Protein AF-A0A2E0Q4X4-F1 (afdb_monomer)

Secondary structure (DSSP, 8-state):
--------------S----GGG-GGGSSBPPHHHHHHHHHHHHHTT-GGG--TT-BHHHHHHHHHHHHHHTT-TT--

Foldseek 3Di:
DDDDDDDPDDDPDDDDPPPPVPPPQQQAFADPVLLVLLCVLCVLLVNNVLRDRRHGNNSSVVSSQVSCVSNVNNPDD

Sequence (77 aa):
MATNLEHPKADPTSNAEKAPENWTTGDEAMTGAQASYLKTLAEEAGDRDAFDPSLTKAEASLRIDALQEKTGRGADG

Mean predicted aligned error: 13.08 Å

Radius of gyration: 22.14 Å; Cα contacts (8 Å, |Δi|>4): 66; chains: 1; bounding box: 35×46×64 Å

Solvent-accessible surface area (backbone atoms only — not comparable to full-atom values): 4922 Å² total; per-residue (Å²): 140,90,87,78,93,83,75,89,70,93,75,95,74,82,88,76,89,64,59,77,91,71,53,73,66,40,76,37,69,41,49,72,67,52,53,54,51,31,42,51,39,14,57,73,58,72,37,59,80,74,44,61,93,85,35,22,31,42,56,42,51,53,46,36,52,57,36,28,53,73,61,64,68,64,81,82,126

pLDDT: mean 75.54, std 18.78, range [41.09, 94.38]

Structure (mmCIF, N/CA/C/O backbone):
data_AF-A0A2E0Q4X4-F1
#
_entry.id   AF-A0A2E0Q4X4-F1
#
loop_
_atom_site.group_PDB
_atom_site.id
_atom_site.type_symbol
_atom_site.label_atom_id
_atom_site.label_alt_id
_atom_site.label_comp_id
_atom_site.label_asym_id
_atom_site.label_entity_id
_atom_site.label_seq_id
_atom_site.pdbx_PDB_ins_code
_atom_site.Cartn_x
_atom_site.Cartn_y
_atom_site.Cartn_z
_atom_site.occupancy
_atom_site.B_iso_or_equiv
_atom_site.auth_seq_id
_atom_site.auth_comp_id
_atom_site.auth_asym_id
_atom_site.auth_atom_id
_atom_site.pdbx_PDB_model_num
ATOM 1 N N . MET A 1 1 ? 27.089 37.253 -52.716 1.00 41.09 1 MET A N 1
ATOM 2 C CA . MET A 1 1 ? 26.639 35.850 -52.822 1.00 41.09 1 MET A CA 1
ATOM 3 C C . MET A 1 1 ? 26.691 35.263 -51.424 1.00 41.09 1 MET A C 1
ATOM 5 O O . MET A 1 1 ? 27.744 35.329 -50.809 1.00 41.09 1 MET A O 1
ATOM 9 N N . ALA A 1 2 ? 25.542 34.848 -50.8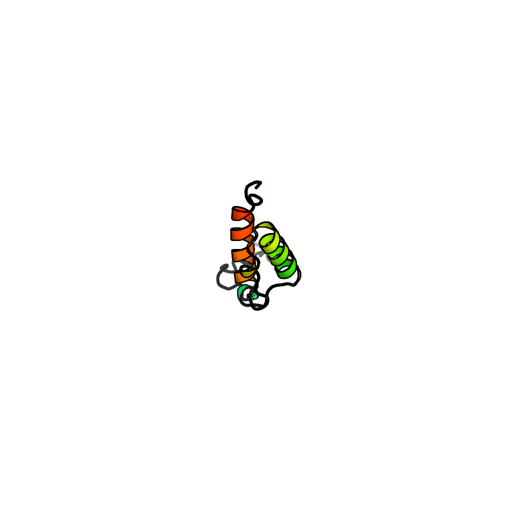93 1.00 47.66 2 ALA A N 1
ATOM 10 C CA . ALA A 1 2 ? 25.369 34.351 -49.530 1.00 47.66 2 ALA A CA 1
ATOM 11 C C . ALA A 1 2 ? 25.221 32.827 -49.551 1.00 47.66 2 ALA A C 1
ATOM 13 O O . ALA A 1 2 ? 24.378 32.362 -50.305 1.00 47.66 2 ALA A O 1
ATOM 14 N N . THR A 1 3 ? 26.011 32.119 -48.738 1.00 47.69 3 THR A N 1
ATOM 15 C CA . THR A 1 3 ? 25.899 30.711 -48.272 1.00 47.69 3 THR A CA 1
ATOM 16 C C . THR A 1 3 ? 27.159 30.466 -47.414 1.00 47.69 3 THR A C 1
ATOM 18 O O . THR A 1 3 ? 28.224 30.912 -47.822 1.00 47.69 3 THR A O 1
ATOM 21 N N . ASN A 1 4 ? 27.205 29.812 -46.256 1.00 51.44 4 ASN A N 1
ATOM 22 C CA . ASN A 1 4 ? 26.309 28.866 -45.610 1.00 51.44 4 ASN A CA 1
ATOM 23 C C . ASN A 1 4 ? 26.722 28.816 -44.119 1.00 51.44 4 ASN A C 1
ATOM 25 O O . ASN A 1 4 ? 27.884 28.550 -43.813 1.00 51.44 4 ASN A O 1
ATOM 29 N N . LEU A 1 5 ? 25.809 29.122 -43.194 1.00 60.19 5 LEU A N 1
ATOM 30 C CA . LEU A 1 5 ? 26.021 28.950 -41.754 1.00 60.19 5 LEU A CA 1
ATOM 31 C C . LEU A 1 5 ? 25.779 27.465 -41.436 1.00 60.19 5 LEU A C 1
ATOM 33 O O . LEU A 1 5 ? 24.636 27.042 -41.291 1.00 60.19 5 LEU A O 1
ATOM 37 N N . GLU A 1 6 ? 26.832 26.653 -41.385 1.00 56.31 6 GLU A N 1
ATOM 38 C CA . GLU A 1 6 ? 26.709 25.221 -41.080 1.00 56.31 6 GLU A CA 1
ATOM 39 C C . GLU A 1 6 ? 27.043 24.974 -39.613 1.00 56.31 6 GLU A C 1
ATOM 41 O O . GLU A 1 6 ? 28.173 24.680 -39.237 1.00 56.31 6 GLU A O 1
ATOM 46 N N . HIS A 1 7 ? 26.024 25.122 -38.769 1.00 60.69 7 HIS A N 1
ATOM 47 C CA . HIS A 1 7 ? 26.001 24.538 -37.434 1.00 60.69 7 HIS A CA 1
ATOM 48 C C . HIS A 1 7 ? 25.376 23.140 -37.560 1.00 60.69 7 HIS A C 1
ATOM 50 O O . HIS A 1 7 ? 24.171 23.047 -37.819 1.00 60.69 7 HIS A O 1
ATOM 56 N N . PRO A 1 8 ? 26.119 22.033 -37.396 1.00 52.78 8 PRO A N 1
ATOM 57 C CA . PRO A 1 8 ? 25.486 20.729 -37.341 1.00 52.78 8 PRO A CA 1
ATOM 58 C C . PRO A 1 8 ? 24.814 20.528 -35.974 1.00 52.78 8 PRO A C 1
ATOM 60 O O . PRO A 1 8 ? 25.461 20.225 -34.978 1.00 52.78 8 PRO A O 1
ATOM 63 N N . LYS A 1 9 ? 23.483 20.663 -36.007 1.00 48.81 9 LYS A N 1
ATOM 64 C CA . LYS A 1 9 ? 22.479 19.957 -35.195 1.00 48.81 9 LYS A CA 1
ATOM 65 C C . LYS A 1 9 ? 22.447 20.234 -33.689 1.00 48.81 9 LYS A C 1
ATOM 67 O O . LYS A 1 9 ? 22.992 19.501 -32.870 1.00 48.81 9 LYS A O 1
ATOM 72 N N . ALA A 1 10 ? 21.633 21.226 -33.340 1.00 52.81 10 ALA A N 1
ATOM 73 C CA . ALA A 1 10 ? 20.746 21.095 -32.195 1.00 52.81 10 ALA A CA 1
ATOM 74 C C . ALA A 1 10 ? 19.605 20.132 -32.568 1.00 52.81 10 ALA A C 1
ATOM 76 O O . ALA A 1 10 ? 18.760 20.480 -33.385 1.00 52.81 10 ALA A O 1
ATOM 77 N N . ASP A 1 11 ? 19.584 18.957 -31.947 1.00 51.59 11 ASP A N 1
ATOM 78 C CA . ASP A 1 11 ? 18.395 18.110 -31.831 1.00 51.59 11 ASP A CA 1
ATOM 79 C C . ASP A 1 11 ? 18.344 17.565 -30.394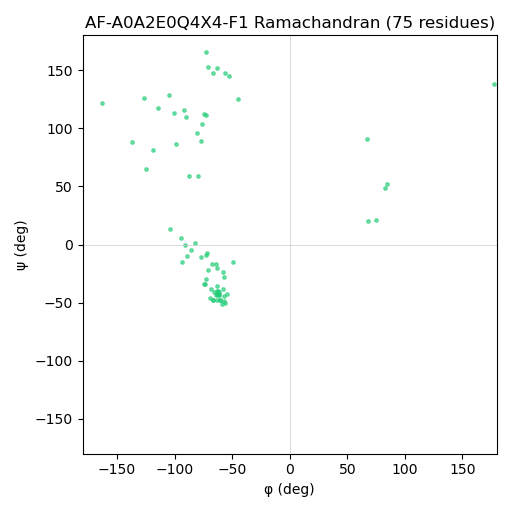 1.00 51.59 11 ASP A C 1
ATOM 81 O O . ASP A 1 11 ? 18.889 16.498 -30.113 1.00 51.59 11 ASP A O 1
ATOM 85 N N . 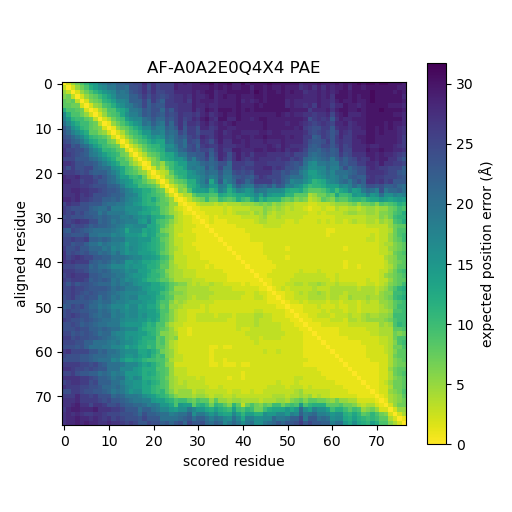PRO A 1 12 ? 17.730 18.275 -29.431 1.00 55.78 12 PRO A N 1
ATOM 86 C CA . PRO A 1 12 ? 17.260 17.664 -28.200 1.00 55.78 12 PRO A CA 1
ATOM 87 C C . PRO A 1 12 ? 15.840 17.151 -28.454 1.00 55.78 12 PRO A C 1
ATOM 89 O O . PRO A 1 12 ? 14.886 17.629 -27.849 1.00 55.78 12 PRO A O 1
ATOM 92 N N . THR A 1 13 ? 15.653 16.256 -29.420 1.00 51.66 13 THR A N 1
ATOM 93 C CA . THR A 1 13 ? 14.313 15.778 -29.764 1.00 51.66 13 THR A CA 1
ATOM 94 C C . THR A 1 13 ? 14.181 14.301 -29.440 1.00 51.66 13 THR A C 1
ATOM 96 O O . THR A 1 13 ? 14.836 13.430 -30.002 1.00 51.66 13 THR A O 1
ATOM 99 N N . SER A 1 14 ? 13.255 14.056 -28.513 1.00 52.91 14 SER A N 1
ATOM 100 C CA . SER A 1 14 ? 12.559 12.790 -28.323 1.00 52.91 14 SER A CA 1
ATOM 101 C C . SER A 1 14 ? 13.259 11.722 -27.478 1.00 52.91 14 SER A C 1
ATOM 103 O O . SER A 1 14 ? 13.303 10.553 -27.854 1.00 52.91 14 SER A O 1
ATOM 105 N N . ASN A 1 15 ? 13.696 12.076 -26.267 1.00 51.56 15 ASN A N 1
ATOM 106 C CA . ASN A 1 15 ? 13.656 11.103 -25.175 1.00 51.56 15 ASN A CA 1
ATOM 107 C C . ASN A 1 15 ? 12.429 11.394 -24.303 1.00 51.56 15 ASN A C 1
ATOM 109 O O . ASN A 1 15 ? 12.380 12.404 -23.610 1.00 51.56 15 ASN A O 1
ATOM 113 N N . ALA A 1 16 ? 11.489 10.450 -24.328 1.00 52.38 16 ALA A N 1
ATOM 114 C CA . ALA A 1 16 ? 10.438 10.252 -23.335 1.00 52.38 16 ALA A CA 1
ATOM 115 C C . ALA A 1 16 ? 9.157 11.104 -23.425 1.00 52.38 16 ALA A C 1
ATOM 117 O O . ALA A 1 16 ? 8.606 11.492 -22.403 1.00 52.38 16 ALA A O 1
ATOM 118 N N . GLU A 1 17 ? 8.548 11.199 -24.607 1.00 52.31 17 GLU A N 1
ATOM 119 C CA . GLU A 1 17 ? 7.079 11.092 -24.679 1.00 52.31 17 GLU A CA 1
ATOM 120 C C . GLU A 1 17 ? 6.699 9.602 -24.613 1.00 52.31 17 GLU A C 1
ATOM 122 O O . GLU A 1 17 ? 6.150 9.025 -25.550 1.00 52.31 17 GLU A O 1
ATOM 127 N N . LYS A 1 18 ? 7.080 8.905 -23.532 1.00 51.66 18 LYS A N 1
ATOM 128 C CA . LYS A 1 18 ? 6.503 7.580 -23.293 1.00 51.66 18 LYS A CA 1
ATOM 129 C C . LYS A 1 18 ? 5.084 7.823 -22.813 1.00 51.66 18 LYS A C 1
ATOM 131 O O . LYS A 1 18 ? 4.889 8.347 -21.721 1.00 51.66 18 LYS A O 1
ATOM 136 N N . ALA A 1 19 ? 4.117 7.429 -23.636 1.00 47.53 19 ALA A N 1
ATOM 137 C CA . ALA A 1 19 ? 2.749 7.241 -23.195 1.00 47.53 19 ALA A CA 1
ATOM 138 C C . ALA A 1 19 ? 2.782 6.460 -21.860 1.00 47.53 19 ALA A C 1
ATOM 140 O O . ALA A 1 19 ? 3.439 5.413 -21.800 1.00 47.53 19 ALA A O 1
ATOM 141 N N . PRO A 1 20 ? 2.161 6.969 -20.780 1.00 54.16 20 PRO A N 1
ATOM 142 C CA . PRO A 1 20 ? 2.257 6.378 -19.438 1.00 54.16 20 PRO A CA 1
ATOM 143 C C . PRO A 1 20 ? 1.773 4.918 -19.399 1.00 54.16 20 PRO A C 1
ATOM 145 O O . PRO A 1 20 ? 2.232 4.120 -18.589 1.00 54.16 20 PRO A O 1
ATOM 148 N N . GLU A 1 21 ? 0.920 4.556 -20.351 1.00 54.09 21 GLU A N 1
ATOM 149 C CA . GLU A 1 21 ? 0.408 3.217 -20.650 1.00 54.09 21 GLU A CA 1
ATOM 150 C C . GLU A 1 21 ? 1.471 2.196 -21.118 1.00 54.09 21 GLU A C 1
ATOM 152 O O . GLU A 1 21 ? 1.231 0.996 -21.023 1.00 54.09 21 GLU A O 1
ATOM 157 N N . ASN A 1 22 ? 2.667 2.626 -21.549 1.00 48.28 22 ASN A N 1
ATOM 158 C CA . ASN A 1 22 ? 3.787 1.742 -21.924 1.00 48.28 22 ASN A CA 1
ATOM 159 C C . ASN A 1 22 ? 4.906 1.679 -20.860 1.00 48.28 22 ASN A C 1
ATOM 161 O O . ASN A 1 22 ? 6.019 1.211 -21.131 1.00 48.28 22 ASN A O 1
ATOM 165 N N . TRP A 1 23 ? 4.664 2.160 -19.636 1.00 55.94 23 TRP A N 1
ATOM 166 C CA . TRP A 1 23 ? 5.557 1.847 -18.520 1.00 55.94 23 TRP A C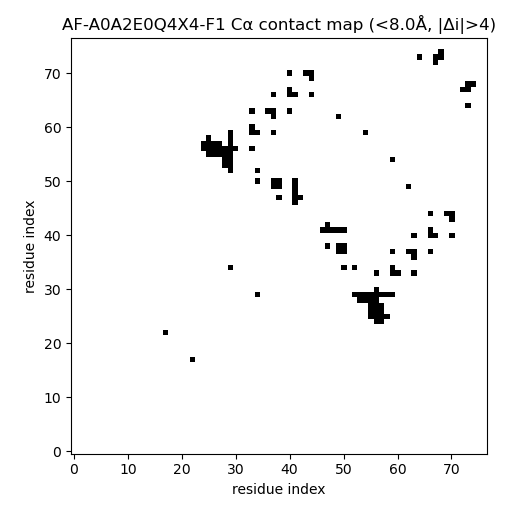A 1
ATOM 167 C C . TRP A 1 23 ? 5.277 0.423 -18.026 1.00 55.94 23 TRP A C 1
ATOM 169 O O . TRP A 1 23 ? 4.510 0.195 -17.096 1.00 55.94 23 TRP A O 1
ATOM 179 N N . THR A 1 24 ? 5.978 -0.547 -18.619 1.00 53.97 24 THR A N 1
ATOM 180 C CA . THR A 1 24 ? 6.039 -1.968 -18.212 1.00 53.97 24 THR A CA 1
ATOM 181 C C . THR A 1 24 ? 6.318 -2.182 -16.716 1.00 53.97 24 THR A C 1
ATOM 183 O O . THR A 1 24 ? 6.087 -3.262 -16.192 1.00 53.97 24 THR A O 1
ATOM 186 N N . THR A 1 25 ? 6.769 -1.156 -15.990 1.00 60.06 25 THR A N 1
ATOM 187 C CA . THR A 1 25 ? 7.097 -1.252 -14.563 1.00 60.06 25 THR A CA 1
ATOM 188 C C . THR A 1 25 ? 5.883 -1.371 -13.637 1.00 60.06 25 THR A C 1
ATOM 190 O O . THR A 1 25 ? 6.056 -1.552 -12.437 1.00 60.06 25 THR A O 1
ATOM 193 N N . GLY A 1 26 ? 4.658 -1.193 -14.148 1.00 60.22 26 GLY A N 1
ATOM 194 C CA . GLY A 1 26 ? 3.435 -1.333 -13.351 1.00 60.22 26 GLY A CA 1
ATOM 195 C C . GLY A 1 26 ? 3.087 -2.782 -12.995 1.00 60.22 26 GLY A C 1
ATOM 196 O O . GLY A 1 26 ? 2.527 -3.004 -11.926 1.00 60.22 26 GLY A O 1
ATOM 197 N N . ASP A 1 27 ? 3.460 -3.739 -13.852 1.00 68.94 27 ASP A N 1
ATOM 198 C CA . ASP A 1 27 ? 3.183 -5.179 -13.687 1.00 68.94 27 ASP A CA 1
ATOM 199 C C . ASP A 1 27 ? 4.285 -5.919 -12.904 1.00 68.94 27 ASP A C 1
ATOM 201 O O . ASP A 1 27 ? 4.121 -7.062 -12.491 1.00 68.94 27 ASP A O 1
ATOM 205 N N . GLU A 1 28 ? 5.421 -5.260 -12.653 1.00 83.00 28 GLU A N 1
ATOM 206 C CA . GLU A 1 28 ? 6.474 -5.817 -11.802 1.00 83.00 28 GLU A CA 1
ATOM 207 C C . GLU A 1 28 ? 5.972 -6.003 -10.369 1.00 83.00 28 GLU A C 1
ATOM 209 O O . GLU A 1 28 ? 5.124 -5.245 -9.902 1.00 83.00 28 GLU A O 1
ATOM 214 N N . ALA A 1 29 ? 6.527 -6.975 -9.640 1.00 87.12 29 ALA A N 1
ATOM 215 C CA . ALA A 1 29 ? 6.262 -7.119 -8.212 1.00 87.12 29 ALA A CA 1
ATOM 216 C C . ALA A 1 29 ? 6.532 -5.795 -7.479 1.00 87.12 29 ALA A C 1
ATOM 218 O O . ALA A 1 29 ? 7.451 -5.047 -7.837 1.00 87.12 29 ALA A O 1
ATOM 219 N N . MET A 1 30 ? 5.741 -5.493 -6.448 1.00 92.00 30 MET A N 1
ATO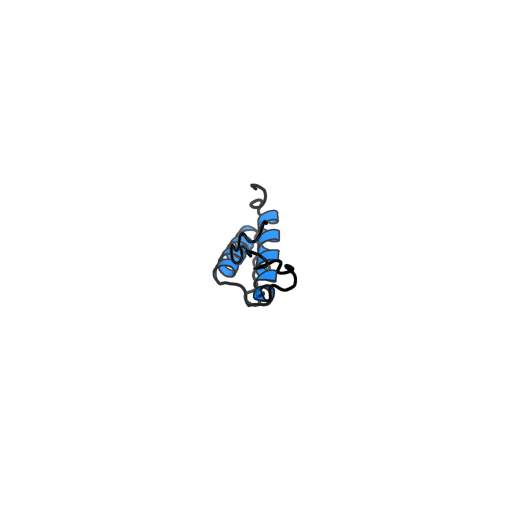M 220 C CA . MET A 1 30 ? 5.957 -4.267 -5.691 1.00 92.00 30 MET A CA 1
ATOM 221 C C . MET A 1 30 ? 7.381 -4.188 -5.137 1.00 92.00 30 MET A C 1
ATOM 223 O O . MET A 1 30 ? 8.001 -5.183 -4.754 1.00 92.00 30 MET A O 1
ATOM 227 N N . THR A 1 31 ? 7.895 -2.969 -5.036 1.00 90.56 31 THR A N 1
ATOM 228 C CA . THR A 1 31 ? 9.193 -2.756 -4.398 1.00 90.56 31 THR A CA 1
ATOM 229 C C . THR A 1 31 ? 9.091 -2.982 -2.887 1.00 90.56 31 THR A C 1
ATOM 231 O O . THR A 1 31 ? 8.051 -2.730 -2.279 1.00 90.56 31 THR A O 1
ATOM 234 N N . GLY A 1 32 ? 10.191 -3.380 -2.239 1.00 91.00 32 GLY A N 1
ATOM 235 C CA . GLY A 1 32 ? 10.218 -3.538 -0.776 1.00 91.00 32 GLY A CA 1
ATOM 236 C C . GLY A 1 32 ? 9.838 -2.261 -0.008 1.00 91.00 32 GLY A C 1
ATOM 237 O O . GLY A 1 32 ? 9.268 -2.341 1.081 1.00 91.00 32 GLY A O 1
ATOM 238 N N . ALA A 1 33 ? 10.087 -1.083 -0.595 1.00 91.62 33 ALA A N 1
ATOM 239 C CA . ALA A 1 33 ? 9.642 0.200 -0.053 1.00 91.62 33 ALA A CA 1
ATOM 240 C C . ALA A 1 33 ? 8.111 0.337 -0.080 1.00 91.62 33 ALA A C 1
ATOM 242 O O . ALA A 1 33 ? 7.516 0.654 0.947 1.00 91.62 33 ALA A O 1
ATOM 243 N N . GLN A 1 34 ? 7.470 0.031 -1.215 1.00 93.62 34 GLN A N 1
ATOM 244 C CA . GLN A 1 34 ? 6.007 0.022 -1.307 1.00 93.62 34 GLN A CA 1
ATOM 245 C C . GLN A 1 34 ? 5.392 -1.014 -0.371 1.00 93.62 34 GLN A C 1
ATOM 247 O O . GLN A 1 34 ? 4.447 -0.684 0.332 1.00 93.62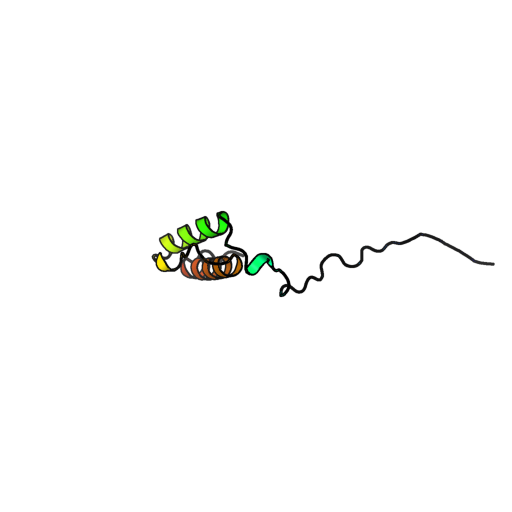 34 GLN A O 1
ATOM 252 N N . ALA A 1 35 ? 5.957 -2.222 -0.291 1.00 93.75 35 ALA A N 1
ATOM 253 C CA . ALA A 1 35 ? 5.485 -3.254 0.631 1.00 93.75 35 ALA A CA 1
ATOM 254 C C . ALA A 1 35 ? 5.507 -2.773 2.087 1.00 93.75 35 ALA A C 1
ATOM 256 O O . ALA A 1 35 ? 4.525 -2.903 2.814 1.00 93.75 35 ALA A O 1
ATOM 257 N N . SER A 1 36 ? 6.628 -2.185 2.506 1.00 94.38 36 SER A N 1
ATOM 258 C CA . SER A 1 36 ? 6.784 -1.685 3.872 1.00 94.38 36 SER A CA 1
ATOM 259 C C . SER A 1 36 ? 5.793 -0.559 4.165 1.00 94.38 36 SER A C 1
ATOM 261 O O . SER A 1 36 ? 5.166 -0.559 5.220 1.00 94.38 36 SER A O 1
ATOM 263 N N . TYR A 1 37 ? 5.607 0.361 3.216 1.00 93.50 37 TYR A N 1
ATOM 264 C CA . TYR A 1 37 ? 4.694 1.489 3.374 1.00 93.50 37 TYR A CA 1
ATOM 265 C C . TYR A 1 37 ? 3.224 1.054 3.391 1.00 93.50 37 TYR A C 1
ATOM 267 O O . TYR A 1 37 ? 2.481 1.436 4.294 1.00 93.50 37 TYR A O 1
ATOM 275 N N . LEU A 1 38 ? 2.828 0.186 2.453 1.00 94.06 38 LEU A N 1
ATOM 276 C CA . LEU A 1 38 ? 1.490 -0.395 2.380 1.00 94.06 38 LEU A CA 1
ATOM 277 C C . LEU A 1 38 ? 1.140 -1.132 3.673 1.00 94.06 38 LEU A C 1
ATOM 279 O O . LEU A 1 38 ? 0.052 -0.949 4.207 1.00 94.06 38 LEU A O 1
ATOM 283 N N . LYS A 1 39 ? 2.076 -1.920 4.212 1.00 94.00 39 LYS A N 1
ATOM 284 C CA . LYS A 1 39 ? 1.890 -2.631 5.478 1.00 94.00 39 LYS A CA 1
ATOM 285 C C . LYS A 1 39 ? 1.632 -1.672 6.638 1.00 94.00 39 LYS A C 1
ATOM 287 O O . LYS A 1 39 ? 0.694 -1.888 7.396 1.00 94.00 39 LYS A O 1
ATOM 292 N N . THR A 1 40 ? 2.430 -0.614 6.769 1.00 94.25 40 THR A N 1
ATOM 293 C CA . THR A 1 40 ? 2.234 0.390 7.823 1.00 94.25 40 THR A CA 1
ATOM 294 C C . THR A 1 40 ? 0.875 1.071 7.695 1.00 94.25 40 THR A C 1
ATOM 296 O O . THR A 1 40 ? 0.136 1.139 8.672 1.00 94.25 40 THR A O 1
ATOM 299 N N . LEU A 1 41 ? 0.508 1.508 6.490 1.00 93.44 41 LEU A N 1
ATOM 300 C CA . LEU A 1 41 ? -0.786 2.140 6.240 1.00 93.44 41 LEU A CA 1
ATOM 301 C C . LEU A 1 41 ? -1.961 1.198 6.517 1.00 93.44 41 LEU A C 1
ATOM 303 O O . LEU A 1 41 ? -2.953 1.622 7.097 1.00 93.44 41 LEU A O 1
ATOM 307 N N . ALA A 1 42 ? -1.840 -0.076 6.148 1.00 94.00 42 ALA A N 1
ATOM 308 C CA . ALA A 1 42 ? -2.827 -1.106 6.443 1.00 94.00 42 ALA A CA 1
ATOM 309 C C . ALA A 1 42 ? -2.995 -1.301 7.960 1.00 94.00 42 ALA A C 1
ATOM 311 O O . ALA A 1 42 ? -4.116 -1.377 8.457 1.00 94.00 42 ALA A O 1
ATOM 312 N N . GLU A 1 43 ? -1.900 -1.327 8.726 1.00 93.12 43 GLU A N 1
ATOM 313 C CA . GLU A 1 43 ? -1.959 -1.418 10.190 1.00 93.12 43 GLU A CA 1
ATOM 314 C C . GLU A 1 43 ? -2.589 -0.172 10.827 1.00 93.12 43 GLU A C 1
ATOM 316 O O . GLU A 1 43 ? -3.416 -0.303 11.729 1.00 93.12 43 GLU A O 1
ATOM 321 N N . GLU A 1 44 ? -2.267 1.023 10.334 1.00 91.06 44 GLU A N 1
ATOM 322 C CA . GLU A 1 44 ? -2.814 2.283 10.851 1.00 91.06 44 GLU A CA 1
ATOM 323 C C . GLU A 1 44 ? -4.274 2.522 10.460 1.00 91.06 44 GLU A C 1
ATOM 325 O O . GLU A 1 44 ? -5.047 3.046 11.259 1.00 91.06 44 GLU A O 1
ATOM 330 N N . ALA A 1 45 ? -4.684 2.081 9.270 1.00 90.69 45 ALA A N 1
ATOM 331 C CA . ALA A 1 45 ? -6.080 2.076 8.841 1.00 90.69 45 ALA A CA 1
ATOM 332 C C . ALA A 1 45 ? -6.924 1.004 9.557 1.00 90.69 45 ALA A C 1
ATOM 334 O O . ALA A 1 45 ? -8.140 0.958 9.358 1.00 90.69 45 ALA A O 1
AT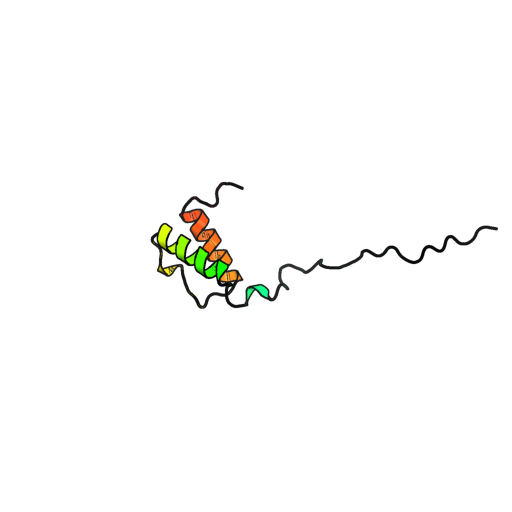OM 335 N N . GLY A 1 46 ? -6.295 0.120 10.346 1.00 91.88 46 GLY A N 1
ATOM 336 C CA . GLY A 1 46 ? -6.941 -1.046 10.954 1.00 91.88 46 GLY A CA 1
ATOM 337 C C . GLY A 1 46 ? -7.360 -2.116 9.938 1.00 91.88 46 GLY A C 1
ATOM 338 O O . GLY A 1 46 ? -8.213 -2.946 10.238 1.00 91.88 46 GLY A O 1
ATOM 339 N N . ASP A 1 47 ? -6.772 -2.100 8.744 1.00 90.88 47 ASP A N 1
ATOM 340 C CA . ASP A 1 47 ? -7.175 -2.858 7.561 1.00 90.88 47 ASP A CA 1
ATOM 341 C C . ASP A 1 47 ? -6.003 -3.702 7.041 1.00 90.88 47 ASP A C 1
ATOM 343 O O . ASP A 1 47 ? -5.445 -3.472 5.973 1.00 90.88 47 ASP A O 1
ATOM 347 N N . ARG A 1 48 ? -5.570 -4.676 7.851 1.00 88.31 48 ARG A N 1
ATOM 348 C CA . ARG A 1 48 ? -4.392 -5.516 7.547 1.00 88.31 48 ARG A CA 1
ATOM 349 C C . ARG A 1 48 ? -4.571 -6.371 6.287 1.00 88.31 48 ARG A C 1
ATOM 351 O O . ARG A 1 48 ? -3.571 -6.804 5.726 1.00 88.31 48 ARG A O 1
ATOM 358 N N . ASP A 1 49 ? -5.816 -6.586 5.864 1.00 89.38 49 ASP A N 1
ATOM 359 C CA . ASP A 1 49 ? -6.184 -7.307 4.638 1.00 89.38 49 ASP A CA 1
ATOM 360 C C . ASP A 1 49 ? -5.841 -6.502 3.371 1.00 89.38 49 ASP A C 1
ATOM 362 O O . ASP A 1 49 ? -5.597 -7.066 2.308 1.00 89.38 49 ASP A O 1
ATOM 366 N N . ALA A 1 50 ? -5.714 -5.175 3.490 1.00 87.69 50 ALA A N 1
ATOM 367 C CA . ALA A 1 50 ? -5.285 -4.318 2.390 1.00 87.69 50 ALA A CA 1
ATOM 368 C C . ALA A 1 50 ? -3.816 -4.543 1.976 1.00 87.69 50 ALA A C 1
ATOM 370 O O . ALA A 1 50 ? -3.423 -4.127 0.885 1.00 87.69 50 A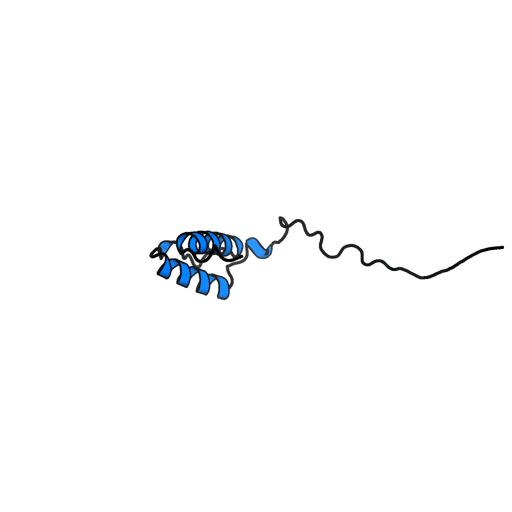LA A O 1
ATOM 371 N N . PHE A 1 51 ? -3.002 -5.194 2.816 1.00 92.81 51 PHE A N 1
ATOM 372 C CA . PHE A 1 51 ? -1.637 -5.581 2.471 1.00 92.81 51 PHE A CA 1
ATOM 373 C C . PHE A 1 51 ? -1.602 -6.991 1.873 1.00 92.81 51 PHE A C 1
ATOM 375 O O . PHE A 1 51 ? -1.826 -7.978 2.570 1.00 92.81 51 PHE A O 1
ATOM 382 N N . ASP A 1 52 ? -1.206 -7.084 0.607 1.00 91.25 52 ASP A N 1
ATOM 383 C CA . ASP A 1 52 ? -0.951 -8.353 -0.070 1.00 91.25 52 ASP A CA 1
ATOM 384 C C . ASP A 1 52 ? 0.467 -8.317 -0.678 1.00 91.25 52 ASP A C 1
ATOM 386 O O . ASP A 1 52 ? 0.795 -7.366 -1.379 1.00 91.25 52 ASP A O 1
ATOM 390 N N . PRO A 1 53 ? 1.356 -9.288 -0.390 1.00 88.88 53 PRO A N 1
ATOM 391 C CA . PRO A 1 53 ? 2.744 -9.279 -0.862 1.00 88.88 53 PRO A CA 1
ATOM 392 C C . PRO A 1 53 ? 2.906 -9.692 -2.335 1.00 88.88 53 PRO A C 1
ATOM 394 O O . PRO A 1 53 ? 3.999 -9.562 -2.884 1.00 88.88 53 PRO A O 1
ATOM 397 N N . SER A 1 54 ? 1.859 -10.222 -2.966 1.00 90.00 54 SER A N 1
ATOM 398 C CA . SER A 1 54 ? 1.824 -10.626 -4.373 1.00 90.00 54 SER A CA 1
ATOM 399 C C . SER A 1 54 ? 1.357 -9.506 -5.301 1.00 90.00 54 SER A C 1
ATOM 401 O O . SER A 1 54 ? 1.323 -9.707 -6.514 1.00 90.00 54 SER A O 1
ATOM 403 N N . LEU A 1 55 ? 1.034 -8.323 -4.767 1.00 90.12 55 LEU A N 1
ATOM 404 C CA . LEU A 1 55 ? 0.635 -7.194 -5.598 1.00 90.12 55 LEU A CA 1
ATOM 405 C C . LEU A 1 55 ? 1.786 -6.698 -6.465 1.00 90.12 55 LEU A C 1
ATOM 407 O O . LEU A 1 55 ? 2.964 -6.683 -6.085 1.00 90.12 55 LEU A O 1
ATOM 411 N N . THR A 1 56 ? 1.399 -6.213 -7.634 1.00 91.81 56 THR A N 1
ATOM 412 C CA . THR A 1 56 ? 2.304 -5.499 -8.515 1.00 91.81 56 THR A CA 1
ATOM 413 C C . THR A 1 56 ? 2.603 -4.112 -7.956 1.00 91.81 56 THR A C 1
ATOM 415 O O . THR A 1 56 ? 1.929 -3.592 -7.063 1.00 91.81 56 THR A O 1
ATOM 418 N N . LYS A 1 57 ? 3.632 -3.474 -8.497 1.00 87.62 57 LYS A N 1
ATOM 419 C CA . LYS A 1 57 ? 4.025 -2.109 -8.186 1.00 87.62 57 LYS A CA 1
ATOM 420 C C . LYS A 1 57 ? 2.860 -1.142 -8.381 1.00 87.62 57 LYS A C 1
ATOM 422 O O . LYS A 1 57 ? 2.679 -0.264 -7.542 1.00 87.62 57 LYS A O 1
ATOM 427 N N . ALA A 1 58 ? 2.091 -1.293 -9.461 1.00 88.88 58 ALA A N 1
ATOM 428 C CA . ALA A 1 58 ? 0.927 -0.452 -9.723 1.00 88.88 58 ALA A CA 1
ATOM 429 C C . ALA A 1 58 ? -0.183 -0.689 -8.690 1.00 88.88 58 ALA A C 1
ATOM 431 O O . ALA A 1 58 ? -0.670 0.267 -8.092 1.00 88.88 58 ALA A O 1
ATOM 432 N N . GLU A 1 59 ? -0.511 -1.952 -8.417 1.00 91.06 59 GLU A N 1
ATOM 433 C CA . GLU A 1 59 ? -1.533 -2.330 -7.435 1.00 91.06 59 GLU A CA 1
ATOM 434 C C . GLU A 1 59 ? -1.181 -1.867 -6.015 1.00 91.06 59 GLU A C 1
ATOM 436 O O . GLU A 1 59 ? -2.039 -1.376 -5.279 1.00 91.06 59 GLU A O 1
ATOM 441 N N . ALA A 1 60 ? 0.092 -1.988 -5.628 1.00 92.56 60 ALA A N 1
ATOM 442 C CA . ALA A 1 60 ? 0.581 -1.502 -4.346 1.00 92.56 60 ALA A CA 1
ATOM 443 C C . ALA A 1 60 ? 0.458 0.024 -4.246 1.00 92.56 60 ALA A C 1
ATOM 445 O O . ALA A 1 60 ? -0.007 0.517 -3.224 1.00 92.56 60 ALA A O 1
ATOM 446 N N . SER A 1 61 ? 0.818 0.772 -5.297 1.00 91.00 61 SER A N 1
ATOM 447 C CA . SER A 1 61 ? 0.643 2.232 -5.323 1.00 91.00 61 SER A CA 1
ATOM 448 C C . SER A 1 61 ? -0.823 2.652 -5.195 1.00 91.00 61 SER A C 1
ATOM 450 O O . SER A 1 61 ? -1.115 3.554 -4.418 1.00 91.00 61 SER A O 1
ATOM 452 N N . LEU A 1 62 ? -1.744 1.983 -5.897 1.00 90.38 62 LEU A N 1
ATOM 453 C CA . LEU A 1 62 ? -3.182 2.275 -5.819 1.00 90.38 62 LEU A CA 1
ATOM 454 C C . LEU A 1 62 ? -3.741 2.042 -4.410 1.00 90.38 62 LEU A C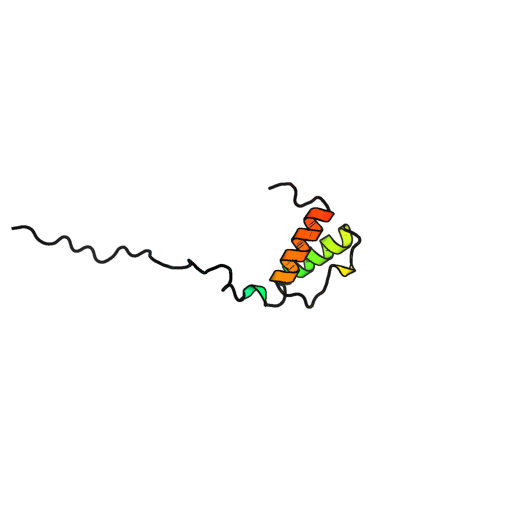 1
ATOM 456 O O . LEU A 1 62 ? -4.494 2.861 -3.890 1.00 90.38 62 LEU A O 1
ATOM 460 N N . ARG A 1 63 ? -3.355 0.939 -3.761 1.00 92.31 63 ARG A N 1
ATOM 461 C CA . ARG A 1 63 ? -3.773 0.663 -2.378 1.00 92.31 63 ARG A CA 1
ATOM 462 C C . ARG A 1 63 ? -3.149 1.618 -1.371 1.00 92.31 63 ARG A C 1
ATOM 464 O O . ARG A 1 63 ? -3.821 1.992 -0.416 1.00 92.31 63 ARG A O 1
ATOM 471 N N . ILE A 1 64 ? -1.884 1.991 -1.566 1.00 92.75 64 ILE A N 1
ATOM 472 C CA . ILE A 1 64 ? -1.213 3.001 -0.742 1.00 92.75 64 ILE A CA 1
ATOM 473 C C . ILE A 1 64 ? -2.017 4.302 -0.775 1.00 92.75 64 ILE A C 1
ATOM 475 O O . ILE A 1 64 ? -2.350 4.809 0.289 1.00 92.75 64 ILE A O 1
ATOM 479 N N . ASP A 1 65 ? -2.382 4.782 -1.963 1.00 90.94 65 ASP A N 1
ATOM 480 C CA . ASP A 1 65 ? -3.159 6.012 -2.142 1.00 90.94 65 ASP A CA 1
ATOM 481 C C . ASP A 1 65 ? -4.511 5.936 -1.411 1.00 90.94 65 ASP A C 1
ATOM 483 O O . ASP A 1 65 ? -4.783 6.733 -0.511 1.00 90.94 65 ASP A O 1
ATOM 487 N N . ALA A 1 66 ? -5.279 4.866 -1.648 1.00 91.44 66 ALA A N 1
ATOM 488 C CA . ALA A 1 66 ? -6.562 4.636 -0.981 1.00 91.44 66 ALA A CA 1
ATOM 489 C C . ALA A 1 66 ? -6.447 4.579 0.557 1.00 91.44 66 ALA A C 1
ATOM 491 O O . ALA A 1 66 ? -7.311 5.075 1.287 1.00 91.44 66 ALA A O 1
ATOM 492 N N . LEU A 1 67 ? -5.378 3.972 1.084 1.00 92.00 67 LEU A N 1
ATOM 493 C CA . LEU A 1 67 ? -5.131 3.925 2.524 1.00 92.00 67 LEU A CA 1
ATOM 494 C C . LEU A 1 67 ? -4.639 5.269 3.072 1.00 92.00 67 LEU A C 1
ATOM 496 O O . LEU A 1 67 ? -4.983 5.614 4.202 1.00 92.00 67 LEU A O 1
ATOM 500 N N . GLN A 1 68 ? -3.859 6.042 2.314 1.00 91.31 68 GLN A N 1
ATOM 501 C CA . GLN A 1 68 ? -3.459 7.396 2.702 1.00 91.31 68 GLN A CA 1
ATOM 502 C C . GLN A 1 68 ? -4.671 8.321 2.807 1.00 91.31 68 GLN A C 1
ATOM 504 O O . GLN A 1 68 ? -4.759 9.088 3.767 1.00 91.31 68 GLN A O 1
ATOM 509 N N . GLU A 1 69 ? -5.631 8.216 1.889 1.00 89.38 69 GLU A N 1
ATOM 510 C CA . GLU A 1 69 ? -6.906 8.930 1.978 1.00 89.38 69 GLU A CA 1
ATOM 511 C C . GLU A 1 69 ? -7.712 8.481 3.205 1.00 89.38 69 GLU A C 1
ATOM 513 O O . GLU A 1 69 ? -8.147 9.311 4.004 1.00 89.38 69 GLU A O 1
ATOM 518 N N . LYS A 1 70 ? -7.837 7.165 3.426 1.00 87.25 70 LYS A N 1
ATOM 519 C CA . LYS A 1 70 ? -8.576 6.593 4.567 1.00 87.25 70 LYS A CA 1
ATOM 520 C C . LYS A 1 70 ? -7.971 6.960 5.926 1.00 87.25 70 LYS A C 1
ATOM 522 O O . LYS A 1 70 ? -8.706 7.156 6.890 1.00 87.25 70 LYS A O 1
ATOM 527 N N . THR A 1 71 ? -6.645 7.046 6.012 1.00 87.00 71 THR A N 1
ATOM 528 C CA . THR A 1 71 ? -5.911 7.426 7.234 1.00 87.00 71 THR A CA 1
ATOM 529 C C . THR A 1 71 ? -5.770 8.940 7.407 1.00 87.00 71 THR A C 1
ATOM 531 O O . THR A 1 71 ? -5.275 9.384 8.441 1.00 87.00 71 THR A O 1
ATOM 534 N N . GLY A 1 72 ? -6.209 9.742 6.429 1.00 83.62 72 GLY A N 1
ATOM 535 C CA . GLY A 1 72 ? -6.136 11.203 6.478 1.00 83.62 72 GLY A CA 1
ATOM 536 C C . GLY A 1 72 ? -4.733 11.779 6.251 1.00 83.62 72 GLY A C 1
ATOM 537 O O . GLY A 1 72 ? -4.475 12.905 6.658 1.00 83.62 72 GLY A O 1
ATOM 538 N N . ARG A 1 73 ? -3.821 11.027 5.620 1.00 74.69 73 ARG A N 1
ATOM 539 C CA . ARG A 1 73 ? -2.454 11.467 5.273 1.00 74.69 73 ARG A CA 1
ATOM 540 C C . ARG A 1 73 ? -2.305 12.052 3.869 1.00 74.69 73 ARG A C 1
ATOM 542 O O . ARG A 1 73 ? -1.266 12.630 3.578 1.00 74.69 73 ARG A O 1
ATOM 549 N N . GLY A 1 74 ? -3.285 11.855 2.989 1.00 65.56 74 GLY A N 1
ATOM 550 C CA . GLY A 1 74 ? -3.233 12.318 1.594 1.00 65.56 74 GLY A CA 1
ATOM 551 C C . GLY A 1 74 ? -3.608 13.791 1.375 1.00 65.56 74 GLY A C 1
ATOM 552 O O . GLY A 1 74 ? -3.649 14.228 0.232 1.00 65.56 74 GLY A O 1
ATOM 553 N N . ALA A 1 75 ? -3.915 14.552 2.433 1.00 56.88 75 ALA A N 1
ATOM 554 C CA . ALA A 1 75 ? -4.526 15.883 2.324 1.00 56.88 75 ALA A CA 1
ATOM 555 C C . ALA A 1 75 ? -3.540 17.073 2.337 1.00 56.88 75 ALA A C 1
ATOM 557 O O . ALA A 1 75 ? -3.985 18.219 2.319 1.00 56.88 75 ALA A O 1
ATOM 558 N N . ASP A 1 76 ? -2.227 16.829 2.329 1.00 46.00 76 ASP A N 1
ATOM 559 C CA . ASP A 1 76 ? -1.199 17.876 2.335 1.00 46.00 76 ASP A CA 1
ATOM 560 C C . ASP A 1 76 ? -0.340 17.785 1.059 1.00 46.00 76 ASP A C 1
ATOM 562 O O . ASP A 1 76 ? 0.742 17.193 1.055 1.00 46.00 76 ASP A O 1
ATOM 566 N N . GLY A 1 77 ? -0.849 18.344 -0.041 1.00 43.59 77 GLY A N 1
ATOM 567 C CA . GLY A 1 77 ? -0.156 18.495 -1.326 1.00 43.59 77 GLY A CA 1
ATOM 568 C C . GLY A 1 77 ? -0.423 19.859 -1.940 1.00 43.59 77 GLY A C 1
ATOM 569 O O . GLY A 1 77 ? -1.602 20.276 -1.928 1.00 43.59 77 GLY A O 1
#